Protein AF-A0A1R1Q6Y4-F1 (afdb_monomer)

Struc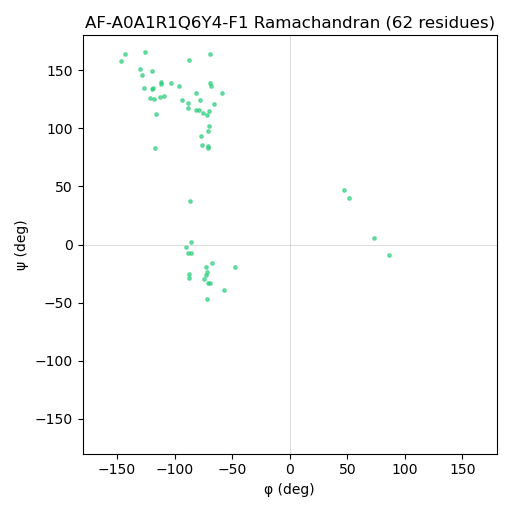ture (mmCIF, N/CA/C/O backbone):
data_AF-A0A1R1Q6Y4-F1
#
_entry.id   AF-A0A1R1Q6Y4-F1
#
loop_
_atom_site.group_PDB
_atom_site.id
_atom_site.type_symbol
_atom_site.label_atom_id
_atom_site.label_alt_id
_atom_site.label_comp_id
_atom_site.label_asym_id
_atom_site.label_entity_id
_atom_site.label_seq_id
_atom_site.pdbx_PDB_ins_code
_atom_site.Cartn_x
_atom_site.Cartn_y
_atom_site.Cartn_z
_atom_site.occupancy
_atom_site.B_iso_or_equiv
_atom_site.auth_seq_id
_atom_site.auth_comp_id
_atom_site.auth_asym_id
_atom_site.auth_atom_id
_atom_site.pdbx_PDB_model_num
ATOM 1 N N . MET A 1 1 ? -5.700 -12.720 -14.079 1.00 30.55 1 MET A N 1
ATOM 2 C CA . MET A 1 1 ? -6.463 -11.709 -13.316 1.00 30.55 1 MET A CA 1
ATOM 3 C C . MET A 1 1 ? -5.503 -11.044 -12.341 1.00 30.55 1 MET A C 1
ATOM 5 O O . MET A 1 1 ? -5.006 -11.709 -11.440 1.00 30.55 1 MET A O 1
ATOM 9 N N . GLN A 1 2 ? -5.120 -9.792 -12.597 1.00 36.12 2 GLN A N 1
ATOM 10 C CA . GLN A 1 2 ? -4.215 -9.050 -11.715 1.00 36.12 2 GLN A CA 1
ATOM 11 C C . GLN A 1 2 ? -4.999 -8.696 -10.445 1.00 36.12 2 GLN A C 1
ATOM 13 O O . GLN A 1 2 ? -5.961 -7.938 -10.512 1.00 36.12 2 GLN A O 1
ATOM 18 N N . HIS A 1 3 ? -4.647 -9.299 -9.307 1.00 37.94 3 HIS A N 1
ATOM 19 C CA . HIS A 1 3 ? -5.236 -8.962 -8.010 1.00 37.94 3 HIS A CA 1
ATOM 20 C C . HIS A 1 3 ? -4.722 -7.583 -7.587 1.00 37.94 3 HIS A C 1
ATOM 22 O O . HIS A 1 3 ? -3.721 -7.486 -6.880 1.00 37.94 3 HIS A O 1
ATOM 28 N N . MET A 1 4 ? -5.375 -6.527 -8.065 1.00 42.66 4 MET A N 1
ATOM 29 C CA . MET A 1 4 ? -5.190 -5.174 -7.559 1.00 42.66 4 MET A CA 1
ATOM 30 C C . MET A 1 4 ? -5.816 -5.160 -6.164 1.00 42.66 4 MET A C 1
ATOM 32 O O . MET A 1 4 ? -7.038 -5.190 -6.023 1.00 42.66 4 MET A O 1
ATOM 36 N N . ILE A 1 5 ? -4.989 -5.227 -5.123 1.00 51.50 5 ILE A N 1
ATOM 37 C CA . ILE A 1 5 ? -5.469 -5.079 -3.749 1.00 51.50 5 ILE A CA 1
ATOM 38 C C . ILE A 1 5 ? -5.721 -3.583 -3.576 1.00 51.50 5 ILE A C 1
ATOM 40 O O . ILE A 1 5 ? -4.842 -2.831 -3.166 1.00 51.50 5 ILE A O 1
ATOM 44 N N . ARG A 1 6 ? -6.917 -3.135 -3.980 1.00 51.78 6 ARG A N 1
ATOM 45 C CA . ARG A 1 6 ? -7.421 -1.786 -3.710 1.00 51.78 6 ARG A CA 1
ATOM 46 C C . ARG A 1 6 ? -7.751 -1.708 -2.230 1.00 51.78 6 ARG A C 1
ATOM 48 O O . ARG A 1 6 ? -8.874 -1.939 -1.797 1.00 51.78 6 ARG A O 1
ATOM 55 N N . GLY A 1 7 ? -6.719 -1.454 -1.449 1.00 54.78 7 GLY A N 1
ATOM 56 C CA . GLY A 1 7 ? -6.851 -1.181 -0.041 1.00 54.78 7 GLY A CA 1
ATOM 57 C C . GLY A 1 7 ? -7.487 0.187 0.175 1.00 54.78 7 GLY A C 1
ATOM 58 O O . GLY A 1 7 ? -6.791 1.196 0.109 1.00 54.78 7 GLY A O 1
ATOM 59 N N . ILE A 1 8 ? -8.797 0.237 0.410 1.00 51.72 8 ILE A N 1
ATOM 60 C CA . ILE A 1 8 ? -9.475 1.453 0.872 1.00 51.72 8 ILE A CA 1
ATOM 61 C C . ILE A 1 8 ? -9.160 1.575 2.365 1.00 51.72 8 ILE A C 1
ATOM 63 O O . ILE A 1 8 ? -9.818 0.954 3.198 1.00 51.72 8 ILE A O 1
ATOM 67 N N . TRP A 1 9 ? -8.106 2.318 2.711 1.00 59.03 9 TRP A N 1
ATOM 68 C CA . TRP A 1 9 ? -7.627 2.415 4.093 1.00 59.03 9 TRP A CA 1
ATOM 69 C C . TRP A 1 9 ? -7.759 3.846 4.625 1.00 59.03 9 TRP A C 1
ATOM 71 O O . TRP A 1 9 ? -7.038 4.756 4.230 1.00 59.03 9 TRP A O 1
ATOM 81 N N . THR A 1 10 ? -8.650 4.052 5.593 1.00 50.19 10 THR A N 1
ATOM 82 C CA . THR A 1 10 ? -8.947 5.352 6.226 1.00 50.19 10 THR A CA 1
ATOM 83 C C . THR A 1 10 ? -8.025 5.685 7.413 1.00 50.19 10 THR A C 1
ATOM 85 O O . THR A 1 10 ? -8.466 6.249 8.414 1.00 50.19 10 THR A O 1
ATOM 88 N N . LYS A 1 11 ? -6.728 5.343 7.355 1.00 53.72 11 LYS A N 1
ATOM 89 C CA . LYS A 1 11 ? -5.767 5.635 8.443 1.00 53.72 11 LYS A CA 1
ATOM 90 C C . LYS A 1 11 ? -4.617 6.532 7.980 1.00 53.72 11 LYS A C 1
ATOM 92 O O . LYS A 1 11 ? -3.953 6.244 6.992 1.00 53.72 11 LYS A O 1
ATOM 97 N N . LYS A 1 12 ? -4.321 7.552 8.798 1.00 54.53 12 LYS A N 1
ATOM 98 C CA . LYS A 1 12 ? -3.271 8.587 8.647 1.00 54.53 12 LYS A CA 1
ATOM 99 C C . LYS A 1 12 ? -1.866 8.063 8.284 1.00 54.53 12 LYS A C 1
ATOM 101 O O . LYS A 1 12 ? -1.065 8.815 7.761 1.00 54.53 12 LYS A O 1
ATOM 106 N N . LYS A 1 13 ? -1.591 6.774 8.521 1.00 60.41 13 LYS A N 1
ATOM 107 C CA . LYS A 1 13 ? -0.308 6.113 8.228 1.00 60.41 13 LYS A CA 1
ATOM 108 C C . LYS A 1 13 ? -0.047 5.858 6.737 1.00 60.41 13 LYS A C 1
ATOM 110 O O . LYS A 1 13 ? 1.091 5.610 6.368 1.00 60.41 13 LYS A O 1
ATOM 115 N N . PHE A 1 14 ? -1.077 5.865 5.885 1.00 64.50 14 PHE A N 1
ATOM 116 C CA . PHE A 1 14 ? -0.926 5.545 4.456 1.00 64.50 14 PHE A CA 1
ATOM 117 C C . PHE A 1 14 ? -0.572 6.754 3.584 1.00 64.50 14 PHE A C 1
ATOM 119 O O . PHE A 1 14 ? 0.078 6.586 2.559 1.00 64.50 14 PHE A O 1
ATOM 126 N N . THR A 1 15 ? -0.922 7.971 4.009 1.00 65.56 15 THR A N 1
ATOM 127 C CA . THR A 1 15 ? -0.453 9.208 3.357 1.00 65.56 15 THR A CA 1
ATOM 128 C C . THR A 1 15 ? 1.054 9.422 3.527 1.00 65.56 15 THR A C 1
ATOM 130 O O . THR A 1 15 ? 1.643 10.217 2.810 1.00 65.56 15 THR A O 1
ATOM 133 N N . GLU A 1 16 ? 1.681 8.703 4.461 1.00 72.69 16 GLU A N 1
ATOM 134 C CA . GLU A 1 16 ? 3.129 8.712 4.704 1.00 72.69 16 GLU A CA 1
ATOM 135 C C . GLU A 1 16 ? 3.879 7.655 3.872 1.00 72.69 16 GLU A C 1
ATOM 137 O O . GLU A 1 16 ? 5.096 7.543 3.978 1.00 72.69 16 GLU A O 1
ATOM 142 N N . ILE A 1 17 ? 3.170 6.841 3.080 1.00 75.50 17 ILE A N 1
ATOM 143 C CA . ILE A 1 17 ? 3.787 5.805 2.248 1.00 75.50 17 ILE A CA 1
ATOM 144 C C . ILE A 1 17 ? 4.151 6.407 0.895 1.00 75.50 17 ILE A C 1
ATOM 146 O O . ILE A 1 17 ? 3.278 6.803 0.117 1.00 75.50 17 ILE A O 1
ATOM 150 N N . GLU A 1 18 ? 5.446 6.418 0.604 1.00 79.94 18 GLU A N 1
ATOM 151 C CA . GLU A 1 18 ? 5.980 6.868 -0.676 1.00 79.94 18 GLU A CA 1
ATOM 152 C C . GLU A 1 18 ? 6.030 5.735 -1.707 1.00 79.94 18 GLU A C 1
ATOM 154 O O . GLU A 1 18 ? 6.065 4.538 -1.390 1.00 79.94 18 GLU A O 1
ATOM 159 N N . ARG A 1 19 ? 6.067 6.106 -2.989 1.00 83.81 19 ARG A N 1
ATOM 160 C CA . ARG A 1 19 ? 6.225 5.145 -4.082 1.00 83.81 19 ARG A CA 1
ATOM 161 C C . ARG A 1 19 ? 7.525 4.351 -3.915 1.00 83.81 19 ARG A C 1
ATOM 163 O O . ARG A 1 19 ? 8.600 4.913 -3.757 1.00 83.81 19 ARG A O 1
ATOM 170 N N . GLY A 1 20 ? 7.438 3.027 -4.018 1.00 82.94 20 GLY A N 1
ATOM 171 C CA . GLY A 1 20 ? 8.568 2.108 -3.853 1.00 82.94 20 GLY A CA 1
ATOM 172 C C . GLY A 1 20 ? 8.840 1.705 -2.402 1.00 82.94 20 GLY A C 1
ATOM 173 O O . GLY A 1 20 ? 9.596 0.758 -2.165 1.00 82.94 20 GLY A O 1
ATOM 174 N N . GLN A 1 21 ? 8.188 2.342 -1.428 1.00 84.94 21 GLN A N 1
ATOM 175 C CA . GLN A 1 21 ? 8.313 1.969 -0.028 1.00 84.94 21 GLN A CA 1
ATOM 176 C C . GLN A 1 21 ? 7.665 0.604 0.226 1.00 84.94 21 GLN A C 1
ATOM 178 O O . GLN A 1 21 ? 6.574 0.288 -0.259 1.00 84.94 21 GLN A O 1
ATOM 183 N N . THR A 1 22 ? 8.363 -0.231 0.996 1.00 84.38 22 THR A N 1
ATOM 184 C CA . THR A 1 22 ? 7.843 -1.523 1.447 1.00 84.38 22 THR A CA 1
ATOM 185 C C . THR A 1 22 ? 7.260 -1.368 2.843 1.00 84.38 22 THR A C 1
ATOM 187 O O . THR A 1 22 ? 7.885 -0.770 3.714 1.00 84.38 22 THR A O 1
ATOM 190 N N . PHE A 1 23 ? 6.099 -1.959 3.081 1.00 80.19 23 PHE A N 1
ATOM 191 C CA . PHE A 1 23 ? 5.442 -1.958 4.381 1.00 80.19 23 PHE A CA 1
ATOM 192 C C . PHE A 1 23 ? 4.744 -3.294 4.627 1.00 80.19 23 PHE A C 1
ATOM 194 O O . PHE A 1 23 ? 4.588 -4.115 3.720 1.00 80.19 23 PHE A O 1
ATOM 201 N N . MET A 1 24 ? 4.384 -3.553 5.882 1.00 82.56 24 MET A N 1
ATOM 202 C CA . MET A 1 24 ? 3.666 -4.764 6.268 1.00 82.56 24 MET A CA 1
ATOM 203 C C . MET A 1 24 ? 2.258 -4.411 6.709 1.00 82.56 24 MET A C 1
ATOM 205 O O . MET A 1 24 ? 2.068 -3.450 7.452 1.00 82.56 24 MET A O 1
ATOM 209 N N . ILE A 1 25 ? 1.295 -5.214 6.280 1.00 77.62 25 I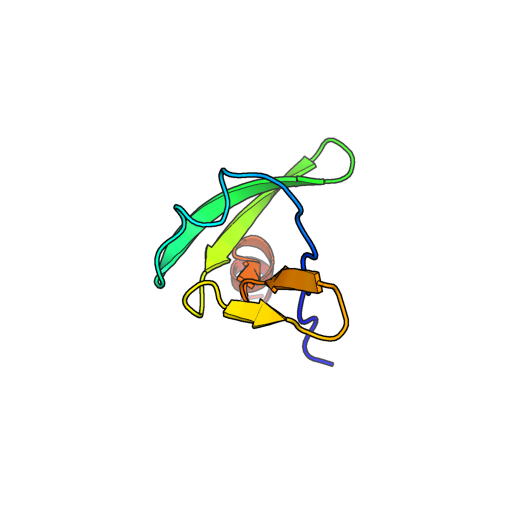LE A N 1
ATOM 210 C CA . ILE A 1 25 ? -0.081 -5.159 6.761 1.00 77.62 25 ILE A CA 1
ATOM 211 C C . ILE A 1 25 ? -0.386 -6.510 7.397 1.00 77.62 25 ILE A C 1
ATOM 213 O O . ILE A 1 25 ? -0.056 -7.549 6.829 1.00 77.62 25 ILE A O 1
ATOM 217 N N . GLU A 1 26 ? -0.997 -6.491 8.573 1.00 78.69 26 GLU A N 1
ATOM 218 C CA . GLU A 1 26 ? -1.615 -7.678 9.154 1.00 78.69 26 GLU A CA 1
ATOM 219 C C . GLU A 1 26 ? -3.006 -7.862 8.530 1.00 78.69 26 GLU A C 1
ATOM 221 O O . GLU A 1 26 ? -3.872 -7.004 8.685 1.00 78.69 26 GLU A O 1
ATOM 226 N N . GLU A 1 27 ? -3.205 -8.951 7.791 1.00 72.88 27 GLU A N 1
ATOM 227 C CA . GLU A 1 27 ? -4.505 -9.375 7.263 1.00 72.88 27 GLU A CA 1
ATOM 228 C C . GLU A 1 27 ? -4.805 -10.777 7.791 1.00 72.88 27 GLU A C 1
ATOM 230 O O . GLU A 1 27 ? -3.973 -11.674 7.637 1.00 72.88 27 GLU A O 1
ATOM 235 N N . ASP A 1 28 ? -5.970 -10.965 8.418 1.00 75.38 28 ASP A N 1
ATOM 236 C CA . ASP A 1 28 ? -6.406 -12.250 8.990 1.00 75.38 28 ASP A CA 1
ATOM 237 C C . ASP A 1 28 ? -5.356 -12.889 9.929 1.00 75.38 28 ASP A C 1
ATOM 239 O O . ASP A 1 28 ? -5.093 -14.091 9.888 1.00 75.38 28 ASP A O 1
ATOM 243 N N . GLY A 1 29 ? -4.690 -12.069 10.754 1.00 78.56 29 GLY A N 1
ATOM 244 C CA . GLY A 1 29 ? -3.635 -12.5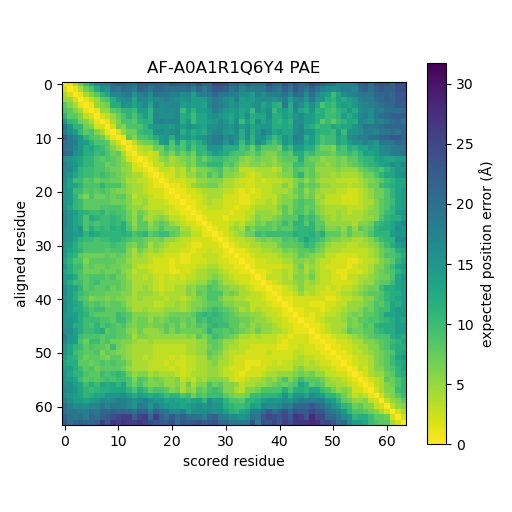13 11.677 1.00 78.56 29 GLY A CA 1
ATOM 245 C C . GLY A 1 29 ? -2.302 -12.874 11.005 1.00 78.56 29 GLY A C 1
ATOM 246 O O . GLY A 1 29 ? -1.381 -13.349 11.668 1.00 78.56 29 GLY A O 1
ATOM 247 N N . CYS A 1 30 ? -2.169 -12.645 9.694 1.00 77.94 30 CYS A N 1
ATOM 248 C CA . CYS A 1 30 ? -0.944 -12.864 8.933 1.00 77.94 30 CYS A CA 1
ATOM 249 C C . CYS A 1 30 ? -0.340 -11.546 8.439 1.00 77.9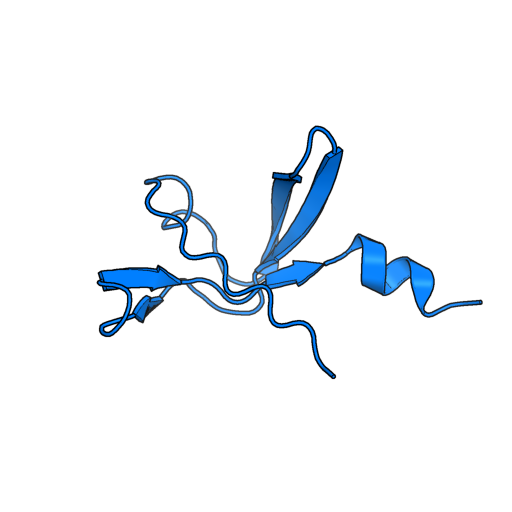4 30 CYS A C 1
ATOM 251 O O . CYS A 1 30 ? -0.966 -10.780 7.707 1.00 77.94 30 CYS A O 1
ATOM 253 N N . PHE A 1 31 ? 0.940 -11.323 8.743 1.00 80.44 31 PHE A N 1
ATOM 254 C CA . PHE A 1 31 ? 1.687 -10.193 8.195 1.00 80.44 31 PHE A CA 1
ATOM 255 C C . PHE A 1 31 ? 2.064 -10.434 6.732 1.00 80.44 31 PHE A C 1
ATOM 257 O O . PHE A 1 31 ? 2.911 -11.274 6.409 1.00 80.44 31 PHE A O 1
ATOM 264 N N . LYS A 1 32 ? 1.481 -9.648 5.829 1.00 82.31 32 LYS A N 1
ATOM 265 C CA . LYS A 1 32 ? 1.846 -9.610 4.413 1.00 82.31 32 LYS A CA 1
ATOM 266 C C . LYS A 1 32 ? 2.686 -8.380 4.107 1.00 82.31 32 LYS A C 1
ATOM 268 O O . LYS A 1 32 ? 2.434 -7.288 4.608 1.00 82.31 32 LYS A O 1
ATOM 273 N N . LYS A 1 33 ? 3.708 -8.576 3.274 1.00 85.38 33 LYS A N 1
ATOM 274 C CA . LYS A 1 33 ? 4.610 -7.518 2.809 1.00 85.38 33 LYS A CA 1
ATOM 275 C C . LYS A 1 33 ? 4.116 -6.972 1.480 1.00 85.38 33 LYS A C 1
ATOM 277 O O . LYS A 1 33 ? 4.011 -7.720 0.508 1.00 85.38 33 LYS A O 1
ATOM 282 N N . TYR A 1 34 ? 3.910 -5.666 1.440 1.00 84.00 34 TYR A N 1
ATOM 283 C CA . TYR A 1 34 ? 3.455 -4.926 0.276 1.00 84.00 34 TYR A CA 1
ATOM 284 C C . TYR A 1 34 ? 4.486 -3.879 -0.135 1.00 84.00 34 TYR A C 1
ATOM 286 O O . TYR A 1 34 ? 5.223 -3.361 0.702 1.00 84.00 34 TYR A O 1
ATOM 294 N N . ILE A 1 35 ? 4.551 -3.587 -1.432 1.00 85.56 35 ILE A N 1
ATOM 295 C CA . ILE A 1 35 ? 5.355 -2.501 -1.999 1.00 85.56 35 ILE A CA 1
ATOM 296 C C . ILE A 1 35 ? 4.399 -1.523 -2.671 1.00 85.56 35 ILE A C 1
ATOM 298 O O . ILE A 1 35 ? 3.622 -1.942 -3.533 1.00 85.56 35 ILE A O 1
ATOM 302 N N . ALA A 1 36 ? 4.461 -0.244 -2.304 1.00 86.31 36 ALA A N 1
ATOM 303 C CA . ALA A 1 36 ? 3.705 0.800 -2.988 1.00 86.31 36 ALA A CA 1
ATOM 304 C C . ALA A 1 36 ? 4.214 0.954 -4.427 1.00 86.31 36 ALA A C 1
ATOM 306 O O . ALA A 1 36 ? 5.394 1.224 -4.659 1.00 86.31 36 ALA A O 1
ATOM 307 N N . ARG A 1 37 ? 3.336 0.771 -5.413 1.00 83.50 37 ARG A N 1
ATOM 308 C CA . ARG A 1 37 ? 3.665 0.974 -6.834 1.00 83.50 37 ARG A CA 1
ATOM 309 C C . ARG A 1 37 ? 3.461 2.417 -7.269 1.00 83.50 37 ARG A C 1
ATOM 311 O O . ARG A 1 37 ? 4.144 2.876 -8.188 1.00 83.50 37 ARG 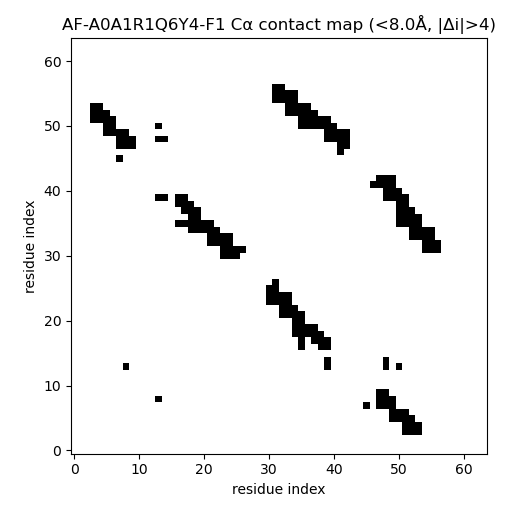A O 1
ATOM 318 N N . THR A 1 38 ? 2.538 3.103 -6.609 1.00 81.44 38 THR A N 1
ATOM 319 C CA . THR A 1 38 ? 2.157 4.489 -6.867 1.00 81.44 38 THR A CA 1
ATOM 320 C C . THR A 1 38 ? 2.276 5.305 -5.590 1.00 81.44 38 THR A C 1
ATOM 322 O O . THR A 1 38 ? 2.365 4.752 -4.496 1.00 81.44 38 THR A O 1
ATOM 325 N N . GLU A 1 39 ? 2.256 6.624 -5.733 1.00 82.31 39 GLU A N 1
ATOM 326 C CA . GLU A 1 39 ? 1.951 7.512 -4.613 1.00 82.31 39 GLU A CA 1
ATOM 327 C C . GLU A 1 39 ? 0.473 7.361 -4.221 1.00 82.31 39 GLU A C 1
ATOM 329 O O . GLU A 1 39 ? -0.333 6.791 -4.974 1.00 82.31 39 GLU A O 1
ATOM 334 N N . HIS A 1 40 ? 0.124 7.839 -3.027 1.00 79.94 40 HIS A N 1
ATOM 335 C CA . HIS A 1 40 ? -1.262 7.874 -2.584 1.00 79.94 40 HIS A CA 1
ATOM 336 C C . HIS A 1 40 ? -2.045 8.910 -3.402 1.00 79.94 40 HIS A C 1
ATOM 338 O O . HIS A 1 40 ? -1.565 10.011 -3.662 1.00 79.94 40 HIS A O 1
ATOM 344 N N . TYR A 1 41 ? -3.271 8.580 -3.793 1.00 80.50 41 TYR A N 1
ATOM 345 C CA . TYR A 1 41 ? -4.172 9.503 -4.481 1.00 80.50 41 TYR A CA 1
ATOM 346 C C . TYR A 1 41 ? -5.541 9.506 -3.814 1.00 80.50 41 TYR A C 1
ATOM 348 O O . TYR A 1 41 ? -5.958 8.517 -3.215 1.00 80.50 41 TYR A O 1
ATOM 356 N N . TRP A 1 42 ? -6.242 10.635 -3.892 1.00 83.06 42 TRP A N 1
ATOM 357 C CA . TRP A 1 42 ? -7.609 10.726 -3.393 1.00 83.06 42 TRP A CA 1
ATOM 358 C C . TRP A 1 42 ? -8.576 10.106 -4.396 1.00 83.06 42 TRP A C 1
ATOM 360 O O . TRP A 1 42 ? -8.742 10.613 -5.509 1.00 83.06 42 TRP A O 1
ATOM 370 N N . ASP A 1 43 ? -9.237 9.032 -3.989 1.00 82.81 43 ASP A N 1
ATOM 371 C CA . ASP A 1 43 ? -10.309 8.424 -4.752 1.00 82.81 43 ASP A CA 1
ATOM 372 C C . ASP A 1 43 ? -11.651 9.072 -4.381 1.00 82.81 43 ASP A C 1
ATOM 374 O O . ASP A 1 43 ? -12.062 9.099 -3.217 1.00 82.81 43 ASP A O 1
ATOM 378 N N . LYS A 1 44 ? -12.328 9.640 -5.385 1.00 82.56 44 LYS A N 1
ATOM 379 C CA . LYS A 1 44 ? -13.599 10.358 -5.202 1.00 82.56 44 LYS A CA 1
ATOM 380 C C . LYS A 1 44 ? -14.778 9.420 -4.943 1.00 82.56 44 LYS A C 1
ATOM 382 O O . LYS A 1 44 ? -15.721 9.842 -4.277 1.00 82.56 44 LYS A O 1
ATOM 387 N N . GLU A 1 45 ? -14.731 8.199 -5.471 1.00 84.94 45 GLU A N 1
ATOM 388 C CA . GLU A 1 45 ? -15.789 7.197 -5.324 1.00 84.94 45 GLU A CA 1
ATOM 389 C C . GLU A 1 45 ? -15.798 6.658 -3.892 1.00 84.94 45 GLU A C 1
ATOM 391 O O . GLU A 1 45 ? -16.832 6.667 -3.225 1.00 84.94 45 GLU A O 1
ATOM 396 N N . TYR A 1 46 ? -14.622 6.304 -3.376 1.00 74.69 46 TYR A N 1
ATOM 397 C CA . TYR A 1 46 ? -14.462 5.780 -2.019 1.00 74.69 46 TYR A CA 1
ATOM 398 C C . TYR A 1 46 ? -14.256 6.860 -0.953 1.00 74.69 46 TYR A C 1
ATOM 400 O O . TYR A 1 46 ? -14.251 6.542 0.237 1.00 74.69 46 TYR A O 1
ATOM 408 N N . LYS A 1 47 ? -14.090 8.128 -1.360 1.00 79.94 47 LYS A N 1
ATOM 409 C CA . LYS A 1 47 ? -13.754 9.264 -0.481 1.00 79.94 47 LYS A CA 1
ATOM 410 C C . LYS A 1 47 ? -12.598 8.917 0.465 1.00 79.94 47 LYS A C 1
ATOM 412 O O . LYS A 1 47 ? -12.679 9.132 1.676 1.00 79.94 47 LYS A O 1
ATOM 417 N N . ALA A 1 48 ? -11.546 8.329 -0.091 1.00 77.75 48 ALA A N 1
ATOM 418 C CA . ALA A 1 48 ? -10.416 7.812 0.666 1.00 77.75 48 ALA A CA 1
ATOM 419 C C . ALA A 1 48 ? -9.112 7.970 -0.115 1.00 77.75 48 ALA A C 1
ATOM 421 O O . ALA A 1 48 ? -9.110 8.043 -1.343 1.00 77.75 48 ALA A O 1
ATOM 422 N N . TYR A 1 49 ? -7.989 7.977 0.602 1.00 75.31 49 TYR A N 1
ATOM 423 C CA . TYR A 1 49 ? -6.679 7.859 -0.025 1.00 75.31 49 TYR A CA 1
ATOM 424 C C . TYR A 1 49 ? -6.416 6.400 -0.397 1.00 75.31 49 TYR A C 1
ATOM 426 O O . TYR A 1 49 ? -6.473 5.513 0.455 1.00 75.31 49 TYR A O 1
ATOM 434 N N . VAL A 1 50 ? -6.128 6.164 -1.673 1.00 79.44 50 VAL A N 1
ATOM 435 C CA . VAL A 1 50 ? -5.821 4.851 -2.236 1.00 79.44 50 VAL A CA 1
ATOM 436 C C . VAL A 1 50 ? -4.358 4.832 -2.653 1.00 79.44 50 VAL A C 1
ATOM 438 O O . VAL A 1 50 ? -3.837 5.801 -3.202 1.00 79.44 50 VAL A O 1
ATOM 441 N N . VAL A 1 51 ? -3.692 3.712 -2.398 1.00 79.31 51 VAL A N 1
ATOM 442 C CA . VAL A 1 51 ? -2.358 3.422 -2.921 1.00 79.31 51 VAL A CA 1
ATOM 443 C C . VAL A 1 51 ? -2.407 2.075 -3.621 1.00 79.31 51 VAL A C 1
ATOM 445 O O . VAL A 1 51 ? -2.988 1.120 -3.100 1.00 79.31 51 VAL A O 1
ATOM 448 N N . ASP A 1 52 ? -1.823 1.995 -4.813 1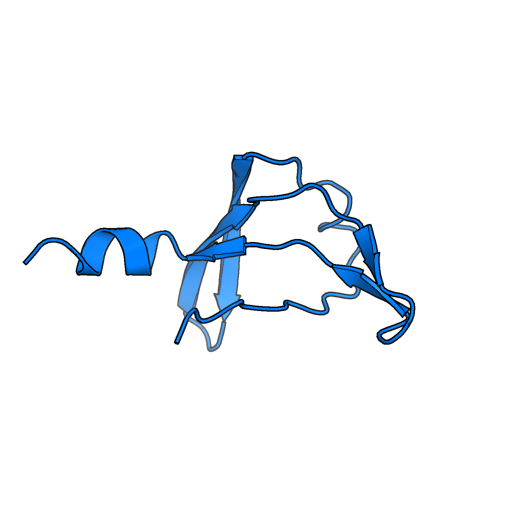.00 82.25 52 ASP A N 1
ATOM 449 C CA . ASP A 1 52 ? -1.701 0.719 -5.503 1.00 82.25 52 ASP A CA 1
ATOM 450 C C . ASP A 1 52 ? -0.493 -0.044 -4.954 1.00 82.25 52 ASP A C 1
ATOM 452 O O . ASP A 1 52 ? 0.609 0.504 -4.830 1.00 82.25 52 ASP A O 1
ATOM 456 N N . VAL A 1 53 ? -0.695 -1.313 -4.602 1.00 82.50 53 VAL A N 1
ATOM 457 C CA . VAL A 1 53 ? 0.296 -2.119 -3.882 1.00 82.50 53 VAL A CA 1
ATOM 458 C C . VAL A 1 53 ? 0.549 -3.448 -4.568 1.00 82.50 53 VAL A C 1
ATOM 460 O O . VAL A 1 53 ? -0.348 -4.084 -5.117 1.00 82.50 53 VAL A O 1
ATOM 463 N N . MET A 1 54 ? 1.794 -3.9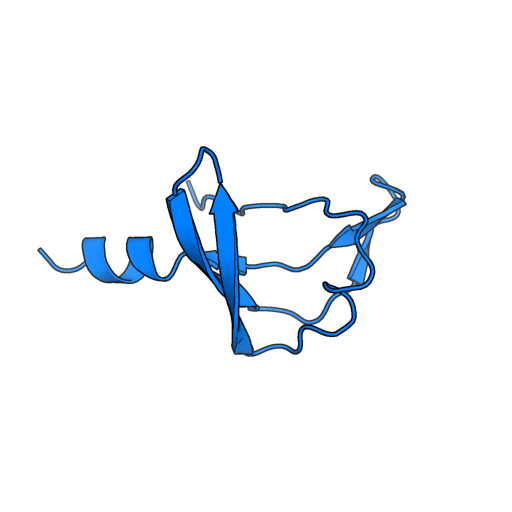09 -4.495 1.00 83.50 54 MET A N 1
ATOM 464 C CA . MET A 1 54 ? 2.191 -5.232 -4.959 1.00 83.50 54 MET A CA 1
ATOM 465 C C . MET A 1 54 ? 2.514 -6.139 -3.778 1.00 83.50 54 MET A C 1
ATOM 467 O O . MET A 1 54 ? 3.346 -5.799 -2.938 1.00 83.50 54 MET A O 1
ATOM 471 N N . ASP A 1 55 ? 1.893 -7.316 -3.739 1.00 82.44 55 ASP A N 1
ATOM 472 C CA . ASP A 1 55 ? 2.213 -8.353 -2.759 1.00 82.44 55 ASP A CA 1
ATOM 473 C C . ASP A 1 55 ? 3.600 -8.956 -3.058 1.00 82.44 55 ASP A C 1
ATOM 475 O O . ASP A 1 55 ? 3.820 -9.617 -4.082 1.00 82.44 55 ASP A O 1
ATOM 479 N N . LYS A 1 56 ? 4.548 -8.748 -2.140 1.00 77.69 56 LYS A N 1
ATOM 480 C CA . LYS A 1 56 ? 5.919 -9.260 -2.256 1.00 77.69 56 LYS A CA 1
ATOM 481 C C . LYS A 1 56 ? 5.999 -10.774 -2.033 1.00 77.69 56 LYS A C 1
ATOM 483 O O . LYS A 1 56 ? 6.895 -11.431 -2.563 1.00 77.69 56 LYS A O 1
ATOM 488 N N . ASN A 1 57 ? 5.068 -11.350 -1.279 1.00 73.69 57 ASN A N 1
ATOM 489 C CA . ASN A 1 57 ? 4.979 -12.795 -1.088 1.00 73.69 57 ASN A CA 1
ATOM 490 C C . ASN A 1 57 ? 4.498 -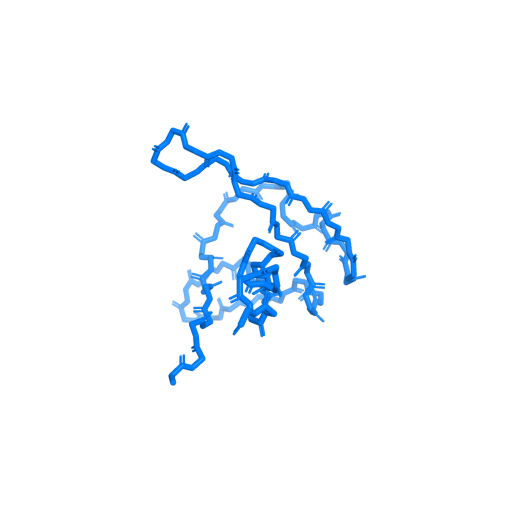13.494 -2.370 1.00 73.69 57 ASN A C 1
ATOM 492 O O . ASN A 1 57 ? 4.969 -14.592 -2.672 1.00 73.69 57 ASN A O 1
ATOM 496 N N . LYS A 1 58 ? 3.632 -12.855 -3.173 1.00 68.69 58 LYS A N 1
A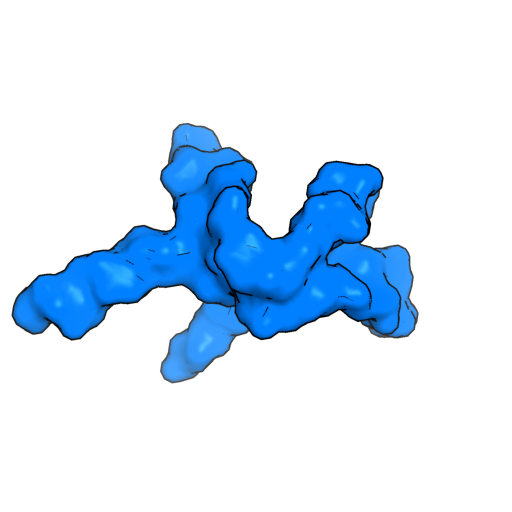TOM 497 C CA . LYS A 1 58 ? 3.240 -13.373 -4.499 1.00 68.69 58 LYS A CA 1
ATOM 498 C C . LYS A 1 58 ? 4.375 -13.323 -5.524 1.00 68.69 58 LYS A C 1
ATOM 500 O O . LYS A 1 58 ? 4.482 -14.251 -6.319 1.00 68.69 58 LYS A O 1
ATOM 505 N N . LEU A 1 59 ? 5.267 -12.331 -5.455 1.00 61.56 59 LEU A N 1
ATOM 506 C CA . LEU A 1 59 ? 6.495 -12.293 -6.272 1.00 61.56 59 LEU A CA 1
ATOM 507 C C . LEU A 1 59 ? 7.379 -13.531 -6.060 1.00 61.56 59 LEU A C 1
ATOM 509 O O . LEU A 1 59 ? 7.912 -14.079 -7.019 1.00 61.56 59 LEU A O 1
ATOM 513 N N . ARG A 1 60 ? 7.497 -14.020 -4.819 1.00 57.19 60 ARG A N 1
ATOM 514 C CA . ARG A 1 60 ? 8.296 -15.220 -4.513 1.00 57.19 60 ARG A CA 1
ATOM 515 C C . ARG A 1 60 ? 7.670 -16.529 -4.994 1.00 57.19 60 ARG A C 1
ATOM 517 O O . ARG A 1 60 ? 8.396 -17.497 -5.175 1.00 57.19 60 ARG A O 1
ATOM 524 N N . ARG A 1 61 ? 6.350 -16.584 -5.188 1.00 55.91 61 ARG A N 1
ATOM 525 C CA . ARG A 1 61 ? 5.647 -17.807 -5.617 1.00 55.91 61 ARG A CA 1
ATOM 526 C C . ARG A 1 61 ? 5.621 -18.011 -7.136 1.00 55.91 61 ARG A C 1
ATOM 528 O O . ARG A 1 61 ? 5.188 -19.067 -7.572 1.00 55.91 61 ARG A O 1
ATOM 535 N N . GLY A 1 62 ? 6.086 -17.035 -7.920 1.00 49.53 62 GLY A N 1
ATOM 536 C CA . GLY A 1 62 ? 6.186 -17.129 -9.383 1.00 49.53 62 GLY A CA 1
ATOM 537 C C . GLY A 1 62 ? 7.473 -17.775 -9.911 1.00 49.53 62 GLY A C 1
ATOM 538 O O . GLY A 1 62 ? 7.649 -17.835 -11.120 1.00 49.53 62 GLY A O 1
ATOM 539 N N . ILE A 1 63 ? 8.372 -18.229 -9.031 1.00 48.00 63 ILE A N 1
ATOM 540 C CA . ILE A 1 63 ? 9.585 -18.971 -9.398 1.00 48.00 63 ILE A CA 1
ATOM 541 C C . ILE A 1 63 ? 9.467 -20.365 -8.780 1.00 48.00 63 ILE A C 1
ATOM 543 O O . ILE A 1 63 ? 9.950 -20.605 -7.672 1.00 48.00 63 ILE A O 1
ATOM 547 N N . ARG A 1 64 ? 8.754 -21.267 -9.451 1.00 39.53 64 ARG A N 1
ATOM 548 C CA . ARG A 1 64 ? 8.880 -22.706 -9.227 1.00 39.53 64 ARG A CA 1
ATOM 549 C C . ARG A 1 64 ? 8.504 -23.464 -10.485 1.00 39.53 64 ARG A C 1
ATOM 551 O O . ARG A 1 64 ? 7.514 -23.046 -11.121 1.00 39.53 64 ARG A O 1
#

pLDDT: mean 70.73, std 14.95, range [30.55, 86.31]

Solvent-accessible surface area (backbone atoms only — not comparable to full-atom values): 4006 Å² total; per-residue (Å²): 132,85,80,73,56,78,52,83,49,95,51,84,72,52,80,73,46,49,57,67,42,71,48,73,46,76,54,97,91,39,80,43,46,34,30,27,73,35,56,58,41,80,37,81,89,77,71,32,52,35,43,49,45,43,58,53,66,60,61,62,69,74,72,124

Radius of gyration: 12.25 Å; Cα contacts (8 Å, |Δi|>4): 105; chains: 1; bounding box: 25×33×25 Å

Organism: NCBI:txid1925020

Nearest PDB structures (foldseek):
  6zj8-assembly5_E  TM=4.192E-01  e=5.204E-01  Bordetella pertussis Tohama I
  4hi4-assembly1_B  TM=3.859E-01  e=9.081E-01  Pseudomonas aeruginosa
  3vol-assembly1_A-2  TM=3.959E-01  e=7.543E-01  Pseudomonas aeruginosa PAO1
  8v34-assembly2_A  TM=4.582E-01  e=6.180E+00  Staphylococcus aureus
  4hh2-assembly1_D  TM=4.091E-01  e=5.460E+00  Cereibacter sphaeroides 2.4.1

Secondary structure (DSSP, 8-state):
-----------TTSTTPPTT-EEEEEETTEEEEEEESS--EEETTTTEEE--EEEHHHHHHT--

Mean predicted aligned error: 8.67 Å

Sequence (64 aa):
MQHMIRGIWTKKKFTEIERGQTFMIEEDGCFKKYIARTEHYWDKEYKAYVVDVMDKNKLRRGIR

Foldseek 3Di:
DPPFVFPQDADPVLLVAAAQDWDWDQDPNDTWIKGFNHHWDQDPVSRGTTTTIDTPVVVVVVPD